Protein AF-A0A8T6VCF1-F1 (afdb_monomer_lite)

Sequence (156 aa):
ATGLSLVDAVALVEDLNEVRVANKIQREKFEKAQRKALLLPHCARSHMDKRCMADFKADIPAYQCRSCRESCLINRATALGKAKGYDVYVIPGGACAERILKDKKYDGVVGVACGMELKMGLGLLKKLDIPGQGIFLTKNGCSNTSLNLQNLARVL

Foldseek 3Di:
DPDQDPVNVVVLVVLVVVQVVLCVVLVVQQVPWDAEAEEAELQQFQDPDPLFPFDADVQLRFTDGPLSDPPRPLSLLVVLCVVVPHHYTHHHALVSVLSNCVVDPGQEYEYEAASVRSSVVSVSCVVSVHRYHYAYWPADDSHPTHGDVVVSNVSD

Radius of gyration: 15.33 Å; chains: 1; bounding box: 44×36×40 Å

Secondary structure (DSSP, 8-state):
--PPPHHHHHHHHHHHHHHHHHHHHHHHHHHH-SSEEEEEEGGGSS-SSTTS-PEEETTTTEEE-----TT-HHHHHHHHHHHTT-EEEEESSHHHHHHHHHHS--SEEEEEE-HHHHHHHHHHHHHHT--EEEEE-SB--SSS-B--HHHHHHH-

Structure (mmCIF, N/CA/C/O backbone):
data_AF-A0A8T6VCF1-F1
#
_entry.id   AF-A0A8T6VCF1-F1
#
loop_
_atom_site.group_PDB
_atom_site.id
_atom_site.type_symbol
_atom_site.label_atom_id
_atom_site.label_alt_id
_atom_site.label_comp_id
_atom_site.label_asym_id
_atom_site.label_entity_id
_atom_site.label_seq_id
_atom_site.pdbx_PDB_ins_code
_atom_site.Cartn_x
_atom_site.Cartn_y
_atom_site.Cartn_z
_atom_site.occupancy
_atom_site.B_iso_or_equiv
_atom_site.auth_seq_id
_atom_site.auth_comp_id
_atom_site.auth_asym_id
_atom_site.auth_atom_id
_atom_site.pdbx_PDB_model_num
ATOM 1 N N . ALA A 1 1 ? 27.016 22.381 2.048 1.00 53.22 1 ALA A N 1
ATOM 2 C CA . ALA A 1 1 ? 26.815 20.921 2.112 1.00 53.22 1 ALA A CA 1
ATOM 3 C C . ALA A 1 1 ? 25.339 20.636 1.870 1.00 53.22 1 ALA A C 1
ATOM 5 O O . ALA A 1 1 ? 24.517 21.144 2.615 1.00 53.22 1 ALA A O 1
ATOM 6 N N . THR A 1 2 ? 24.994 19.890 0.822 1.00 68.06 2 THR A N 1
ATOM 7 C CA . THR A 1 2 ? 23.615 19.477 0.482 1.00 68.06 2 THR A CA 1
ATOM 8 C C . THR A 1 2 ? 23.167 18.271 1.322 1.00 68.06 2 THR A C 1
ATOM 10 O O . THR A 1 2 ? 22.603 17.310 0.805 1.00 68.06 2 THR A O 1
ATOM 13 N N . GLY A 1 3 ? 23.516 18.275 2.611 1.00 76.81 3 GLY A N 1
ATOM 14 C CA . GLY A 1 3 ? 23.141 17.231 3.561 1.00 76.81 3 GLY A CA 1
ATOM 15 C C . GLY A 1 3 ? 21.776 17.515 4.181 1.00 76.81 3 GLY A C 1
ATOM 16 O O . GLY A 1 3 ? 21.338 18.662 4.223 1.00 76.81 3 GLY A O 1
ATOM 17 N N . LEU A 1 4 ? 21.120 16.465 4.670 1.00 84.44 4 LEU A N 1
ATOM 18 C CA . LEU A 1 4 ? 19.889 16.583 5.446 1.00 84.44 4 LEU A CA 1
ATOM 19 C C . LEU A 1 4 ? 20.182 17.338 6.752 1.00 84.44 4 LEU A C 1
ATOM 21 O O . LEU A 1 4 ? 21.127 16.979 7.461 1.00 84.44 4 LEU A O 1
ATOM 25 N N . SER A 1 5 ? 19.401 18.373 7.069 1.00 92.69 5 SER A N 1
ATOM 26 C CA . SER A 1 5 ? 19.566 19.085 8.339 1.00 92.69 5 SER A CA 1
ATOM 27 C C . SER A 1 5 ? 19.105 18.213 9.512 1.00 92.69 5 SER A C 1
ATOM 29 O O . SER A 1 5 ? 18.320 17.279 9.340 1.00 92.69 5 SER A O 1
ATOM 31 N N . LEU A 1 6 ? 19.571 18.518 10.728 1.00 92.69 6 LEU A N 1
ATOM 32 C CA . LEU A 1 6 ? 19.118 17.799 11.922 1.00 92.69 6 LEU A CA 1
ATOM 33 C C . LEU A 1 6 ? 17.606 17.959 12.135 1.00 92.69 6 LEU A C 1
ATOM 35 O O . LEU A 1 6 ? 16.944 17.001 12.516 1.00 92.69 6 LEU A O 1
ATOM 39 N N . VAL A 1 7 ? 17.065 19.146 11.850 1.00 92.50 7 VAL A N 1
ATOM 40 C CA . VAL A 1 7 ? 15.630 19.435 11.982 1.00 92.50 7 VAL A CA 1
ATOM 41 C C . VAL A 1 7 ? 14.821 18.558 11.027 1.00 92.50 7 VAL A C 1
ATOM 43 O O . VAL A 1 7 ? 13.871 17.906 11.452 1.00 92.50 7 VAL A O 1
ATOM 46 N N . ASP A 1 8 ? 15.252 18.455 9.768 1.00 91.00 8 ASP A N 1
ATOM 47 C CA . ASP A 1 8 ? 14.584 17.603 8.778 1.00 91.00 8 ASP A CA 1
ATOM 48 C C . ASP A 1 8 ? 14.704 16.115 9.140 1.00 91.00 8 ASP A C 1
ATOM 50 O O . ASP A 1 8 ? 13.761 15.343 8.968 1.00 91.00 8 ASP A O 1
ATOM 54 N N . ALA A 1 9 ? 15.856 15.695 9.673 1.00 91.88 9 ALA A N 1
ATOM 55 C CA . ALA A 1 9 ? 16.065 14.323 10.123 1.00 91.88 9 ALA A CA 1
ATOM 56 C C . ALA A 1 9 ? 15.146 13.955 11.297 1.00 91.88 9 ALA A C 1
ATOM 58 O O . ALA A 1 9 ? 14.568 12.867 11.298 1.00 91.88 9 ALA A O 1
ATOM 59 N N . VAL A 1 10 ? 14.988 14.857 12.271 1.00 93.44 10 VAL A N 1
ATOM 60 C CA . VAL A 1 10 ? 14.066 14.674 13.400 1.00 93.44 10 VAL A CA 1
ATOM 61 C C . VAL A 1 10 ? 12.629 14.564 12.898 1.00 93.44 10 VAL A C 1
ATOM 63 O O . VAL A 1 10 ? 11.965 13.586 13.233 1.00 93.44 10 VAL A O 1
ATOM 66 N N . ALA A 1 11 ? 12.190 15.473 12.023 1.00 89.19 11 ALA A N 1
ATOM 67 C CA . ALA A 1 11 ? 10.839 15.444 11.461 1.00 89.19 11 ALA A CA 1
ATOM 68 C C . ALA A 1 11 ? 10.532 14.116 10.742 1.00 89.19 11 ALA A C 1
ATOM 70 O O . ALA A 1 11 ? 9.471 13.523 10.935 1.00 89.19 11 ALA A O 1
ATOM 71 N N . LEU A 1 12 ? 11.485 13.581 9.970 1.00 89.06 12 LEU A N 1
ATOM 72 C CA . LEU A 1 12 ? 11.321 12.271 9.333 1.00 89.06 12 LEU A CA 1
ATOM 73 C C . LEU A 1 12 ? 11.171 11.142 10.359 1.00 89.06 12 LEU A C 1
ATOM 75 O O . LEU A 1 12 ? 10.354 10.246 10.166 1.00 89.06 12 LEU A O 1
ATOM 79 N N . VAL A 1 13 ? 11.945 11.156 11.446 1.00 92.88 13 VAL A N 1
ATOM 80 C CA . VAL A 1 13 ? 11.835 10.143 12.510 1.00 92.88 13 VAL A CA 1
ATOM 81 C C . VAL A 1 13 ? 10.497 10.248 13.244 1.00 92.88 13 VAL A C 1
ATOM 83 O O . VAL A 1 13 ? 9.902 9.219 13.575 1.00 92.88 13 VAL A O 1
ATOM 86 N N . GLU A 1 14 ? 9.997 11.459 13.464 1.00 90.94 14 GLU A N 1
ATOM 87 C CA . GLU A 1 14 ? 8.677 11.697 14.049 1.00 90.94 14 GLU A CA 1
ATOM 88 C C . GLU A 1 14 ? 7.563 11.140 13.154 1.00 90.94 14 GLU A C 1
ATOM 90 O O . GLU A 1 14 ? 6.753 10.341 13.628 1.00 90.94 14 GLU A O 1
ATOM 95 N N . ASP A 1 15 ? 7.597 11.425 11.848 1.00 88.50 15 ASP A N 1
ATOM 96 C CA . ASP A 1 15 ? 6.667 10.851 10.866 1.00 88.50 15 ASP A CA 1
ATOM 97 C C . ASP A 1 15 ? 6.695 9.311 10.882 1.00 88.50 15 ASP A C 1
ATOM 99 O O . ASP A 1 15 ? 5.651 8.648 10.838 1.00 88.50 15 ASP A O 1
ATOM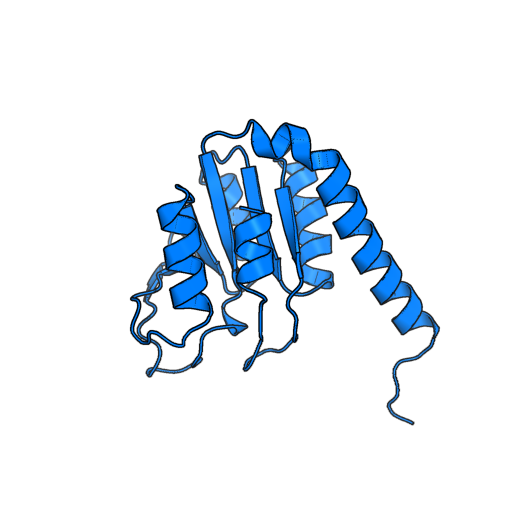 103 N N . LEU A 1 16 ? 7.890 8.710 10.976 1.00 93.19 16 LEU A N 1
ATOM 104 C CA . LEU A 1 16 ? 8.036 7.255 11.086 1.00 93.19 16 LEU A CA 1
ATOM 105 C C . LEU A 1 16 ? 7.366 6.708 12.355 1.00 93.19 16 LEU A C 1
ATOM 107 O O . LEU A 1 16 ? 6.712 5.657 12.318 1.00 93.19 16 LEU A O 1
ATOM 111 N N . ASN A 1 17 ? 7.551 7.397 13.481 1.00 95.81 17 ASN A N 1
ATOM 112 C CA . ASN A 1 17 ? 6.994 7.001 14.768 1.00 95.81 17 ASN A CA 1
ATOM 113 C C . ASN A 1 17 ? 5.469 7.115 14.784 1.00 95.81 17 ASN A C 1
ATOM 115 O O . ASN A 1 17 ? 4.814 6.177 15.239 1.00 95.81 17 ASN A O 1
ATOM 119 N N . GLU A 1 18 ? 4.899 8.189 14.234 1.00 95.94 18 GLU A N 1
ATOM 120 C CA . GLU A 1 18 ? 3.446 8.364 14.120 1.00 95.94 18 GLU A CA 1
ATOM 121 C C . GLU A 1 18 ? 2.786 7.168 13.417 1.00 95.94 18 GLU A C 1
ATOM 123 O O . GLU A 1 18 ? 1.840 6.574 13.940 1.00 95.94 18 GLU A O 1
ATOM 128 N N . VAL A 1 19 ? 3.332 6.742 12.273 1.00 97.12 19 VAL A N 1
ATOM 129 C CA . VAL A 1 19 ? 2.819 5.578 11.529 1.00 97.12 19 VAL A CA 1
ATOM 130 C C . VAL A 1 19 ? 2.964 4.283 12.316 1.00 97.12 19 VAL A C 1
ATOM 132 O O . VAL A 1 19 ? 2.037 3.474 12.343 1.00 97.12 19 VAL A O 1
ATOM 135 N N . ARG A 1 20 ? 4.092 4.065 12.999 1.00 96.88 20 ARG A N 1
ATOM 136 C CA . ARG A 1 20 ? 4.286 2.852 13.810 1.00 96.88 20 ARG A CA 1
ATOM 137 C C . ARG A 1 20 ? 3.321 2.779 14.988 1.00 96.88 20 ARG A C 1
ATOM 139 O O . ARG A 1 20 ? 2.779 1.707 15.264 1.00 96.88 20 ARG A O 1
ATOM 146 N N . VAL A 1 21 ? 3.098 3.901 15.665 1.00 97.94 21 VAL A N 1
ATOM 147 C CA . VAL A 1 21 ? 2.141 3.999 16.770 1.00 97.94 21 VAL A CA 1
ATOM 148 C C . VAL A 1 21 ? 0.724 3.756 16.256 1.00 97.94 21 VAL A C 1
ATOM 150 O O . VAL A 1 21 ? 0.011 2.928 16.823 1.00 97.94 21 VAL A O 1
ATOM 153 N N . ALA A 1 22 ? 0.338 4.386 15.143 1.00 97.69 22 ALA A N 1
ATOM 154 C CA . ALA A 1 22 ? -0.970 4.179 14.529 1.00 97.69 22 ALA A CA 1
ATOM 155 C C . ALA A 1 22 ? -1.197 2.714 14.130 1.00 97.69 22 ALA A C 1
ATOM 157 O O . ALA A 1 22 ? -2.242 2.154 14.459 1.00 97.69 22 ALA A O 1
ATOM 158 N N . ASN A 1 23 ? -0.203 2.062 13.516 1.00 98.06 23 ASN A N 1
ATOM 159 C CA . ASN A 1 23 ? -0.276 0.637 13.191 1.00 98.06 23 ASN A CA 1
ATOM 160 C C . ASN A 1 23 ? -0.574 -0.210 14.428 1.00 98.06 23 ASN A C 1
ATOM 162 O O . ASN A 1 23 ? -1.452 -1.068 14.378 1.00 98.06 23 ASN A O 1
ATOM 166 N N . LYS A 1 24 ? 0.136 0.044 15.538 1.00 98.19 24 LYS A N 1
ATOM 167 C CA . LYS A 1 24 ? -0.042 -0.692 16.795 1.00 98.19 24 LYS A CA 1
ATOM 168 C C . LYS A 1 24 ? -1.436 -0.479 17.385 1.00 98.19 24 LYS A C 1
ATOM 170 O O . LYS A 1 24 ? -2.082 -1.453 17.750 1.00 98.19 24 LYS A O 1
ATOM 175 N N . ILE A 1 25 ? -1.905 0.768 17.441 1.00 98.00 25 ILE A N 1
ATOM 176 C CA . ILE A 1 25 ? -3.229 1.115 17.982 1.00 98.00 25 ILE A CA 1
ATOM 177 C C . ILE A 1 25 ? -4.349 0.488 17.142 1.00 98.00 25 ILE A C 1
ATOM 179 O O . ILE A 1 25 ? -5.313 -0.038 17.688 1.00 98.00 25 ILE A O 1
ATOM 183 N N . GLN A 1 26 ? -4.229 0.525 15.813 1.00 97.75 26 GLN A N 1
ATOM 184 C CA . GLN A 1 26 ? -5.272 0.039 14.906 1.00 97.75 26 GLN A CA 1
ATOM 185 C C . GLN A 1 26 ? -5.212 -1.470 14.645 1.00 97.75 26 GLN A C 1
ATOM 187 O O . GLN A 1 26 ? -6.102 -1.994 13.976 1.00 97.75 26 GLN A O 1
ATOM 192 N N . ARG A 1 27 ? -4.195 -2.182 15.154 1.00 97.94 27 ARG A N 1
ATOM 193 C CA . ARG A 1 27 ? -3.931 -3.580 14.788 1.00 97.94 27 ARG A CA 1
ATOM 194 C C . ARG A 1 27 ? -5.110 -4.503 15.076 1.00 97.94 27 ARG A C 1
ATOM 196 O O . ARG A 1 27 ? -5.523 -5.237 14.188 1.00 97.94 27 ARG A O 1
ATOM 203 N N . GLU A 1 28 ? -5.670 -4.431 16.279 1.00 98.12 28 GLU A N 1
ATOM 204 C CA . GLU A 1 28 ? -6.771 -5.310 16.688 1.00 98.12 28 GLU A CA 1
ATOM 205 C C . GLU A 1 28 ? -8.033 -5.071 15.842 1.00 98.12 28 GLU A C 1
ATOM 207 O O . GLU A 1 28 ? -8.673 -6.015 15.378 1.00 98.12 28 GLU A O 1
ATOM 212 N N . LYS A 1 29 ? -8.377 -3.801 15.586 1.00 97.94 29 LYS A N 1
ATOM 213 C CA . LYS A 1 29 ? -9.509 -3.443 14.716 1.00 97.94 29 LYS A CA 1
ATOM 214 C C . LYS A 1 29 ? -9.274 -3.911 13.279 1.00 97.94 29 LYS A C 1
ATOM 216 O O . LYS A 1 29 ? -10.174 -4.470 12.662 1.00 97.94 29 LYS A O 1
ATOM 221 N N . PHE A 1 30 ? -8.058 -3.722 12.768 1.00 98.31 30 PHE A N 1
ATOM 222 C CA . PHE A 1 30 ? -7.665 -4.160 11.432 1.00 98.31 30 PHE A CA 1
ATOM 223 C C . PHE A 1 30 ? -7.736 -5.685 11.273 1.00 98.31 30 PHE A C 1
ATOM 225 O O . PHE A 1 30 ? -8.167 -6.172 10.232 1.00 98.31 30 PHE A O 1
ATOM 232 N N . GLU A 1 31 ? -7.342 -6.467 12.279 1.00 97.56 31 GLU A N 1
ATOM 233 C CA . GLU A 1 31 ? -7.412 -7.932 12.202 1.00 97.56 31 GLU A CA 1
ATOM 234 C C . GLU A 1 31 ? -8.852 -8.432 12.044 1.00 97.56 31 GLU A C 1
ATOM 236 O O . GLU A 1 31 ? -9.084 -9.332 11.235 1.00 97.56 31 GLU A O 1
ATOM 241 N N . LYS A 1 32 ? -9.813 -7.787 12.720 1.00 97.81 32 LYS A N 1
ATOM 242 C CA . LYS A 1 32 ? -11.250 -8.117 12.668 1.00 97.81 32 LYS A CA 1
ATOM 243 C C . LYS A 1 32 ? -11.933 -7.745 11.344 1.00 97.81 32 LYS A C 1
ATOM 245 O O . LYS A 1 32 ? -13.002 -8.283 11.051 1.00 97.81 32 LYS A O 1
ATOM 250 N N . ALA A 1 33 ? -11.330 -6.858 10.553 1.00 97.31 33 ALA A N 1
ATOM 251 C CA . ALA A 1 33 ? -11.854 -6.440 9.256 1.00 97.31 33 ALA A CA 1
ATOM 252 C C . ALA A 1 33 ? -11.969 -7.627 8.281 1.00 97.31 33 ALA A C 1
ATOM 254 O O . ALA A 1 33 ? -11.087 -8.492 8.230 1.00 97.31 33 ALA A O 1
ATOM 255 N N . GLN A 1 34 ? -13.048 -7.669 7.504 1.00 95.62 34 GLN A N 1
ATOM 256 C CA . GLN A 1 34 ? -13.357 -8.773 6.593 1.00 95.62 34 GLN A CA 1
ATOM 257 C C . GLN A 1 34 ? -12.982 -8.445 5.151 1.00 95.62 34 GLN A C 1
ATOM 259 O O . GLN A 1 34 ? -12.406 -9.271 4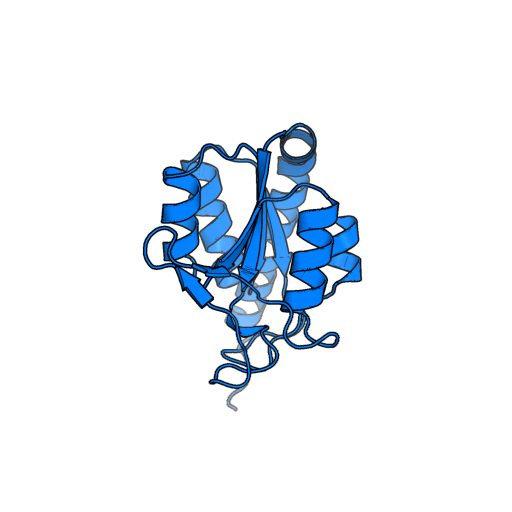.443 1.00 95.62 34 GLN A O 1
ATOM 264 N N . ARG A 1 35 ? -13.279 -7.225 4.706 1.00 97.00 35 ARG A N 1
ATOM 265 C CA . ARG A 1 35 ? -13.033 -6.768 3.345 1.00 97.00 35 ARG A CA 1
ATOM 266 C C . ARG A 1 35 ? -11.881 -5.776 3.335 1.00 97.00 35 ARG A C 1
ATOM 268 O O . ARG A 1 35 ? -12.052 -4.576 3.561 1.00 97.00 35 ARG A O 1
ATOM 275 N N . LYS A 1 36 ? -10.701 -6.287 2.991 1.00 98.12 36 LYS A N 1
ATOM 276 C CA . LYS A 1 36 ? -9.457 -5.525 3.050 1.00 98.12 36 LYS A CA 1
ATOM 277 C C . LYS A 1 36 ? -8.941 -5.119 1.674 1.00 98.12 36 LYS A C 1
ATOM 279 O O . LYS A 1 36 ? -8.973 -5.907 0.728 1.00 98.12 36 LYS A O 1
ATOM 284 N N . ALA A 1 37 ? -8.402 -3.906 1.587 1.00 98.25 37 ALA A N 1
ATOM 285 C CA . ALA A 1 37 ? -7.671 -3.431 0.416 1.00 98.25 37 ALA A CA 1
ATOM 286 C C . ALA A 1 37 ? -6.162 -3.380 0.684 1.00 98.25 37 ALA A C 1
ATOM 288 O O . ALA A 1 37 ? -5.723 -3.001 1.770 1.00 98.25 37 ALA A O 1
ATOM 289 N N . LEU A 1 38 ? -5.362 -3.720 -0.325 1.00 98.62 38 LEU A N 1
ATOM 290 C CA . LEU A 1 38 ? -3.916 -3.518 -0.335 1.00 98.62 38 LEU A CA 1
ATOM 291 C C . LEU A 1 38 ? -3.560 -2.482 -1.402 1.00 98.62 38 LEU A C 1
ATOM 293 O O . LEU A 1 38 ? -3.726 -2.719 -2.599 1.00 98.62 38 LEU A O 1
ATOM 297 N N . LEU A 1 39 ? -3.034 -1.346 -0.959 1.00 98.44 39 LEU A N 1
ATOM 298 C CA . LEU A 1 39 ? -2.598 -0.245 -1.805 1.00 98.44 39 LEU A CA 1
ATOM 299 C C . LEU A 1 39 ? -1.077 -0.305 -1.968 1.00 98.44 39 LEU A C 1
ATOM 301 O O . LEU A 1 39 ? -0.317 -0.088 -1.022 1.00 98.44 39 LEU A O 1
ATOM 305 N N . LEU A 1 40 ? -0.639 -0.619 -3.182 1.00 98.50 40 LEU A N 1
ATOM 306 C CA . LEU A 1 40 ? 0.762 -0.721 -3.569 1.00 98.50 40 LEU A CA 1
ATOM 307 C C . LEU A 1 40 ? 1.210 0.523 -4.353 1.00 98.50 40 LEU A C 1
ATOM 309 O O . LEU A 1 40 ? 0.424 1.084 -5.119 1.00 98.50 40 LEU A O 1
ATOM 313 N N . PRO A 1 41 ? 2.484 0.931 -4.247 1.00 97.19 41 PRO A N 1
ATOM 314 C CA . PRO A 1 41 ? 2.970 2.144 -4.885 1.00 97.19 41 PRO A CA 1
ATOM 315 C C . PRO A 1 41 ? 3.366 1.870 -6.335 1.00 97.19 41 PRO A C 1
ATOM 317 O O . PRO A 1 41 ? 4.161 0.969 -6.616 1.00 97.19 41 PRO A O 1
ATOM 320 N N . HIS A 1 42 ? 2.873 2.681 -7.275 1.00 95.19 42 HIS A N 1
ATOM 321 C CA . HIS A 1 42 ? 3.213 2.511 -8.692 1.00 95.19 42 HIS A CA 1
ATOM 322 C C . HIS A 1 42 ? 4.727 2.571 -8.959 1.00 95.19 42 HIS A C 1
ATOM 324 O O . HIS A 1 42 ? 5.218 1.835 -9.813 1.00 95.19 42 HIS A O 1
ATOM 330 N N . CYS A 1 43 ? 5.476 3.380 -8.202 1.00 94.88 43 CYS A N 1
ATOM 331 C CA . CYS A 1 43 ? 6.911 3.596 -8.393 1.00 94.88 43 CYS A CA 1
ATOM 332 C C . CYS A 1 43 ? 7.785 2.367 -8.070 1.00 94.88 43 CYS A C 1
ATOM 334 O O . CYS A 1 43 ? 8.955 2.338 -8.455 1.00 94.88 43 CYS A O 1
ATOM 336 N N . ALA A 1 44 ? 7.229 1.328 -7.431 1.00 96.69 44 ALA A N 1
ATOM 337 C CA . ALA A 1 44 ? 7.922 0.060 -7.172 1.00 96.69 44 ALA A CA 1
ATOM 338 C C . ALA A 1 44 ? 7.726 -0.996 -8.281 1.00 96.69 44 ALA A C 1
ATOM 340 O O . ALA A 1 44 ? 8.202 -2.131 -8.158 1.00 96.69 44 ALA A O 1
ATOM 341 N N . ARG A 1 45 ? 7.029 -0.665 -9.382 1.00 96.25 45 ARG A N 1
ATOM 342 C CA . ARG A 1 45 ? 7.043 -1.512 -10.589 1.00 96.25 45 ARG A CA 1
ATOM 343 C C . ARG A 1 45 ? 8.483 -1.632 -11.099 1.00 96.25 45 ARG A C 1
ATOM 345 O O . ARG A 1 45 ? 9.247 -0.674 -11.052 1.00 96.25 45 ARG A O 1
ATOM 352 N N . SER A 1 46 ? 8.839 -2.785 -11.668 1.00 94.62 46 SER A N 1
ATOM 353 C CA . SER A 1 46 ? 10.175 -2.969 -12.259 1.00 94.62 46 SER A CA 1
ATOM 354 C C . SER A 1 46 ? 10.483 -1.983 -13.382 1.00 94.62 46 SER A C 1
ATOM 356 O O . SER A 1 46 ? 11.638 -1.614 -13.546 1.00 94.62 46 SER A O 1
ATOM 358 N N . HIS A 1 47 ? 9.464 -1.576 -14.145 1.00 93.38 47 HIS A N 1
ATOM 359 C CA . HIS A 1 47 ? 9.585 -0.623 -15.247 1.00 93.38 47 HIS A CA 1
ATOM 360 C C . HIS A 1 47 ? 8.406 0.358 -15.232 1.00 93.38 47 HIS A C 1
ATOM 362 O O . HIS A 1 47 ? 7.260 -0.039 -14.982 1.00 93.38 47 HIS A O 1
ATOM 368 N N . MET A 1 48 ? 8.677 1.637 -15.510 1.00 91.19 48 MET A N 1
ATOM 369 C CA . MET A 1 48 ? 7.646 2.686 -15.616 1.00 91.19 48 MET A CA 1
ATOM 370 C C . MET A 1 48 ? 7.111 2.882 -17.040 1.00 91.19 48 MET A C 1
ATOM 372 O O . MET A 1 48 ? 6.121 3.576 -17.235 1.00 91.19 48 MET A O 1
ATOM 376 N N . ASP A 1 49 ? 7.715 2.217 -18.019 1.00 92.44 49 ASP A N 1
ATOM 377 C CA . ASP A 1 49 ? 7.365 2.301 -19.435 1.00 92.44 49 ASP A CA 1
ATOM 378 C C . ASP A 1 49 ? 6.582 1.066 -19.924 1.00 92.44 49 ASP A C 1
ATOM 380 O O . ASP A 1 49 ? 6.110 0.245 -19.131 1.00 92.44 49 ASP A O 1
ATOM 384 N N . LYS A 1 50 ? 6.486 0.927 -21.255 1.00 91.69 50 LYS A N 1
ATOM 385 C CA . LYS A 1 50 ? 5.761 -0.135 -21.970 1.00 91.69 50 LYS A CA 1
ATOM 386 C C . LYS A 1 50 ? 6.235 -1.559 -21.648 1.00 91.69 50 LYS A C 1
ATOM 388 O O . LYS A 1 50 ? 5.527 -2.508 -21.966 1.00 91.69 50 LYS A O 1
ATOM 393 N N . ARG A 1 51 ? 7.398 -1.740 -21.005 1.00 95.38 51 ARG A N 1
ATOM 394 C CA . ARG A 1 51 ? 7.859 -3.062 -20.537 1.00 95.38 51 ARG A CA 1
ATOM 395 C C . ARG A 1 51 ? 7.018 -3.586 -19.375 1.00 95.38 51 ARG A C 1
ATOM 397 O O . ARG A 1 51 ? 6.987 -4.790 -19.129 1.00 95.38 51 ARG A O 1
ATOM 404 N N . CYS A 1 52 ? 6.359 -2.702 -18.626 1.00 96.62 52 CYS A N 1
ATOM 405 C CA . CYS A 1 52 ? 5.363 -3.105 -17.648 1.00 96.62 52 CYS A CA 1
ATOM 406 C C . CYS A 1 52 ? 3.995 -3.181 -18.324 1.00 96.62 52 CYS A C 1
ATOM 408 O O . CYS A 1 52 ? 3.464 -2.169 -18.763 1.00 96.62 52 CYS A O 1
ATOM 410 N N . MET A 1 53 ? 3.397 -4.370 -18.341 1.00 96.62 53 MET A N 1
ATOM 411 C CA . MET A 1 53 ? 2.069 -4.582 -18.929 1.00 96.62 53 MET A CA 1
ATOM 412 C C . MET A 1 53 ? 0.926 -4.257 -17.955 1.00 96.62 53 MET A C 1
ATOM 414 O O . MET A 1 53 ? -0.173 -4.772 -18.118 1.00 96.62 53 MET A O 1
ATOM 418 N N . ALA A 1 54 ? 1.174 -3.497 -16.884 1.00 96.12 54 ALA A N 1
ATOM 419 C CA . ALA A 1 54 ? 0.110 -3.120 -15.960 1.00 96.12 54 ALA A CA 1
ATOM 420 C C . ALA A 1 54 ? -0.875 -2.172 -16.660 1.00 96.12 54 ALA A C 1
ATOM 422 O O . ALA A 1 54 ? -0.454 -1.198 -17.278 1.00 96.12 54 ALA A O 1
ATOM 423 N N . ASP A 1 55 ? -2.169 -2.455 -16.540 1.00 94.62 55 ASP A N 1
ATOM 424 C CA . ASP A 1 55 ? -3.222 -1.718 -17.242 1.00 94.62 55 ASP A CA 1
ATOM 425 C C . ASP A 1 55 ? -3.860 -0.679 -16.317 1.00 94.62 55 ASP A C 1
ATOM 427 O O . ASP A 1 55 ? -4.238 -1.015 -15.193 1.00 94.62 55 ASP A O 1
ATOM 431 N N . PHE A 1 56 ? -3.960 0.575 -16.757 1.00 94.75 56 PHE A N 1
ATOM 432 C CA . PHE A 1 56 ? -4.530 1.646 -15.942 1.00 94.75 56 PHE A CA 1
ATOM 433 C C . PHE A 1 56 ? -6.046 1.715 -16.117 1.00 94.75 56 PHE A C 1
ATOM 435 O O . PHE A 1 56 ? -6.555 1.883 -17.222 1.00 94.75 56 PHE A O 1
ATOM 442 N N . LYS A 1 57 ? -6.771 1.630 -15.003 1.00 93.94 57 LYS A N 1
ATOM 443 C CA . LYS A 1 57 ? -8.228 1.729 -14.948 1.00 93.94 57 LYS A CA 1
ATOM 444 C C . LYS A 1 57 ? -8.627 3.092 -14.395 1.00 93.94 57 LYS A C 1
ATOM 446 O O . LYS A 1 57 ? -8.460 3.349 -13.204 1.00 93.94 57 LYS A O 1
ATOM 451 N N . ALA A 1 58 ? -9.107 3.976 -15.270 1.00 89.25 58 ALA A N 1
ATOM 452 C CA . ALA A 1 58 ? -9.433 5.366 -14.930 1.00 89.25 58 ALA A CA 1
ATOM 453 C C . ALA A 1 58 ? -10.675 5.512 -14.026 1.00 89.25 58 ALA A C 1
ATOM 455 O O . ALA A 1 58 ? -10.828 6.517 -13.330 1.00 89.25 58 ALA A O 1
ATOM 456 N N . ASP A 1 59 ? -11.555 4.513 -14.018 1.00 89.44 59 ASP A N 1
ATOM 457 C CA . ASP A 1 59 ? -12.734 4.418 -13.158 1.00 89.44 59 ASP A CA 1
ATOM 458 C C . ASP A 1 59 ? -12.370 4.169 -11.682 1.00 89.44 59 ASP A C 1
ATOM 460 O O . ASP A 1 59 ? -12.984 4.773 -10.803 1.00 89.44 59 ASP A O 1
ATOM 464 N N . ILE A 1 60 ? -11.337 3.360 -11.413 1.00 86.75 60 ILE A N 1
ATOM 465 C CA . ILE A 1 60 ? -10.833 3.014 -10.067 1.00 86.75 60 ILE A CA 1
ATOM 466 C C . ILE A 1 60 ? -9.375 3.499 -9.922 1.00 86.75 60 ILE A C 1
ATOM 468 O O . ILE A 1 60 ? -8.523 2.717 -9.523 1.00 86.75 60 ILE A O 1
ATOM 472 N N . PRO A 1 61 ? -9.072 4.761 -10.278 1.00 92.00 61 PRO A N 1
ATOM 473 C CA . PRO A 1 61 ? -7.776 5.296 -10.753 1.00 92.00 61 PRO A CA 1
ATOM 474 C C . PRO A 1 61 ? -6.518 4.554 -10.260 1.00 92.00 61 PRO A C 1
ATOM 476 O O . PRO A 1 61 ? -5.774 5.016 -9.393 1.00 92.00 61 PRO A O 1
ATOM 479 N N . ALA A 1 62 ? -6.265 3.381 -10.833 1.00 96.56 62 ALA A N 1
ATOM 480 C CA . ALA A 1 62 ? -5.235 2.458 -10.379 1.00 96.56 62 ALA A CA 1
ATOM 481 C C . ALA A 1 62 ? -4.801 1.544 -11.516 1.00 96.56 62 ALA A C 1
ATOM 483 O O . ALA A 1 62 ? -5.547 1.246 -12.448 1.00 96.56 62 ALA A O 1
ATOM 484 N N . TYR A 1 63 ? -3.577 1.052 -11.401 1.00 96.69 63 TYR A N 1
ATOM 485 C CA . TYR A 1 63 ? -3.047 0.024 -12.271 1.00 96.69 63 TYR A CA 1
ATOM 486 C C . TYR A 1 63 ? -3.449 -1.366 -11.773 1.00 96.69 63 TYR A C 1
ATOM 488 O O . TYR A 1 63 ? -3.305 -1.700 -10.594 1.00 96.69 63 TYR A O 1
ATOM 496 N N . GLN A 1 64 ? -3.868 -2.215 -12.705 1.00 95.81 64 GLN A N 1
ATOM 497 C CA . GLN A 1 64 ? -4.011 -3.648 -12.505 1.00 95.81 64 GLN A CA 1
ATOM 498 C C . GLN A 1 64 ? -2.735 -4.348 -12.971 1.00 95.81 64 GLN A C 1
ATOM 500 O O . GLN A 1 64 ? -2.384 -4.330 -14.153 1.00 95.81 64 GLN A O 1
ATOM 505 N N . CYS A 1 65 ? -2.019 -4.978 -12.038 1.00 97.44 65 CYS A N 1
ATOM 506 C CA . CYS A 1 65 ? -0.828 -5.749 -12.379 1.00 97.44 65 CYS A CA 1
ATOM 507 C C . CYS A 1 65 ? -1.204 -6.970 -13.236 1.00 97.44 65 CYS A C 1
ATOM 509 O O . CYS A 1 65 ? -2.057 -7.767 -12.845 1.00 97.44 65 CYS A O 1
ATOM 511 N N . ARG A 1 66 ? -0.533 -7.133 -14.384 1.00 96.75 66 ARG A N 1
ATOM 512 C CA . ARG A 1 66 ? -0.695 -8.272 -15.310 1.00 96.75 66 ARG A CA 1
ATOM 513 C C . ARG A 1 66 ? 0.407 -9.329 -15.177 1.00 96.75 66 ARG A C 1
ATOM 515 O O . ARG A 1 66 ? 0.587 -10.137 -16.076 1.00 96.75 66 ARG A O 1
ATOM 522 N N . SER A 1 67 ? 1.176 -9.290 -14.088 1.00 96.69 67 SER A N 1
ATOM 523 C CA . SER A 1 67 ? 2.201 -10.294 -13.764 1.00 96.69 67 SER A CA 1
ATOM 524 C C . SER A 1 67 ? 3.254 -10.542 -14.855 1.00 96.69 67 SER A C 1
ATOM 526 O O . SER A 1 67 ? 3.806 -11.629 -14.953 1.00 96.69 67 SER A O 1
ATOM 528 N N . CYS A 1 68 ? 3.605 -9.514 -15.634 1.00 95.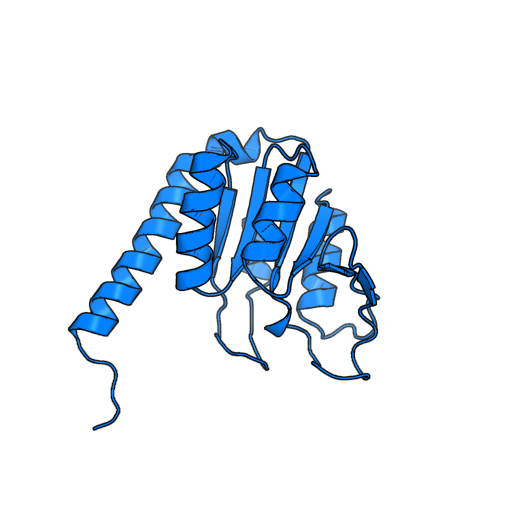88 68 CYS A N 1
ATOM 529 C CA . CYS A 1 68 ? 4.505 -9.630 -16.790 1.00 95.88 68 CYS A CA 1
ATOM 530 C C . CYS A 1 68 ? 5.960 -10.022 -16.465 1.00 95.88 68 CYS A C 1
ATOM 532 O O . CYS A 1 68 ? 6.728 -10.314 -17.375 1.00 95.88 68 CYS A O 1
ATOM 534 N N . ARG A 1 69 ? 6.375 -9.978 -15.189 1.00 96.12 69 ARG A N 1
ATOM 535 C CA . ARG A 1 69 ? 7.726 -10.363 -14.750 1.00 96.12 69 ARG A CA 1
ATOM 536 C C . ARG A 1 69 ? 7.707 -10.928 -13.334 1.00 96.12 69 ARG A C 1
ATOM 538 O O . ARG A 1 69 ? 7.230 -10.263 -12.414 1.00 96.12 69 ARG A O 1
ATOM 545 N N . GLU A 1 70 ? 8.288 -12.105 -13.135 1.00 95.50 70 GLU A N 1
ATOM 546 C CA . GLU A 1 70 ? 8.311 -12.804 -11.838 1.00 95.50 70 GLU A CA 1
ATOM 547 C C . GLU A 1 70 ? 9.132 -12.071 -10.772 1.00 95.50 70 GLU A C 1
ATOM 549 O O . GLU A 1 70 ? 8.715 -11.947 -9.623 1.00 95.50 70 GLU A O 1
ATOM 554 N N . SER A 1 71 ? 10.271 -11.491 -11.161 1.00 95.50 71 SER A N 1
ATOM 555 C CA . SER A 1 71 ? 11.146 -10.758 -10.238 1.00 95.50 71 SER A CA 1
ATOM 556 C C . SER A 1 71 ? 10.607 -9.376 -9.832 1.00 95.50 71 SER A C 1
ATOM 558 O O . SER A 1 71 ? 11.251 -8.673 -9.056 1.00 95.50 71 SER A O 1
ATOM 560 N N . CYS A 1 72 ? 9.456 -8.944 -10.361 1.00 97.25 72 CYS A N 1
ATOM 561 C CA . CYS A 1 72 ? 8.864 -7.646 -10.047 1.00 97.25 72 CYS A CA 1
ATOM 562 C C . CYS A 1 72 ? 8.255 -7.642 -8.642 1.00 97.25 72 CYS A C 1
ATOM 564 O O . CYS A 1 72 ? 7.382 -8.455 -8.334 1.00 97.25 72 CYS A O 1
ATOM 566 N N . LEU A 1 73 ? 8.661 -6.682 -7.804 1.00 97.75 73 LEU A N 1
ATOM 567 C CA . LEU A 1 73 ? 8.145 -6.549 -6.439 1.00 97.75 73 LEU A CA 1
ATOM 568 C C . LEU A 1 73 ? 6.628 -6.348 -6.416 1.00 97.75 73 LEU A C 1
ATOM 570 O O . LEU A 1 73 ? 5.954 -6.974 -5.606 1.00 97.75 73 LEU A O 1
ATOM 574 N N . ILE A 1 74 ? 6.081 -5.553 -7.340 1.00 98.19 74 ILE A N 1
ATOM 575 C CA . ILE A 1 74 ? 4.631 -5.348 -7.455 1.00 98.19 74 ILE A CA 1
ATOM 576 C C . ILE A 1 74 ? 3.902 -6.626 -7.858 1.00 98.19 74 ILE A C 1
ATOM 578 O O . ILE A 1 74 ? 2.841 -6.896 -7.304 1.00 98.19 74 ILE A O 1
ATOM 582 N N . ASN A 1 75 ? 4.460 -7.438 -8.761 1.00 98.44 75 ASN A N 1
ATOM 583 C CA . ASN A 1 75 ? 3.857 -8.726 -9.114 1.00 98.44 75 ASN A CA 1
ATOM 584 C C . ASN A 1 75 ? 3.787 -9.641 -7.883 1.00 98.44 75 ASN A C 1
ATOM 586 O O . ASN A 1 75 ? 2.713 -10.102 -7.507 1.00 98.44 75 ASN A O 1
ATOM 590 N N . ARG A 1 76 ? 4.918 -9.814 -7.191 1.00 98.56 76 ARG A N 1
ATOM 591 C CA . ARG A 1 76 ? 5.017 -10.660 -5.993 1.00 98.56 76 ARG A CA 1
ATOM 592 C C . ARG A 1 76 ? 4.121 -10.166 -4.854 1.00 98.56 76 ARG A C 1
ATOM 594 O O . ARG A 1 76 ? 3.432 -10.968 -4.235 1.00 98.56 76 ARG A O 1
ATOM 601 N N . ALA A 1 77 ? 4.090 -8.857 -4.609 1.00 98.62 77 ALA A N 1
ATOM 602 C CA . ALA A 1 77 ? 3.213 -8.242 -3.615 1.00 98.62 77 ALA A CA 1
ATOM 603 C C . ALA A 1 77 ? 1.729 -8.394 -3.983 1.00 98.62 77 ALA A C 1
ATOM 605 O O . ALA A 1 77 ? 0.910 -8.673 -3.112 1.0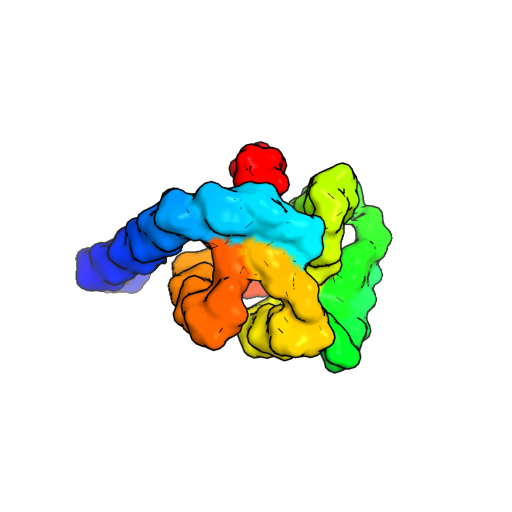0 98.62 77 ALA A O 1
ATOM 606 N N . THR A 1 78 ? 1.388 -8.269 -5.270 1.00 98.69 78 THR A N 1
ATOM 607 C CA . THR A 1 78 ? 0.017 -8.471 -5.757 1.00 98.69 78 THR A CA 1
ATOM 608 C C . THR A 1 78 ? -0.427 -9.915 -5.576 1.00 98.69 78 THR A C 1
ATOM 610 O O . THR A 1 78 ? -1.519 -10.150 -5.067 1.00 98.69 78 THR A O 1
ATOM 613 N N . ALA A 1 79 ? 0.413 -10.881 -5.955 1.00 98.56 79 ALA A N 1
ATOM 614 C CA . ALA A 1 79 ? 0.128 -12.299 -5.767 1.00 98.56 79 ALA A CA 1
ATOM 615 C C . ALA A 1 79 ? -0.074 -12.635 -4.281 1.00 98.56 79 ALA A C 1
ATOM 617 O O . ALA A 1 79 ? -1.056 -13.280 -3.927 1.00 98.56 79 ALA A O 1
ATOM 618 N N . LEU A 1 80 ? 0.803 -12.125 -3.410 1.00 98.62 80 LEU A N 1
ATOM 619 C CA . LEU A 1 80 ? 0.706 -12.305 -1.962 1.00 98.62 80 LEU A CA 1
ATOM 620 C C . LEU A 1 80 ? -0.584 -11.709 -1.377 1.00 98.62 80 LEU A C 1
ATOM 622 O O . LEU A 1 80 ? -1.264 -12.377 -0.604 1.00 98.62 80 LEU A O 1
ATOM 626 N N . GLY A 1 81 ? -0.934 -10.474 -1.753 1.00 98.50 81 GLY A N 1
ATOM 627 C CA . GLY A 1 81 ? -2.164 -9.822 -1.298 1.00 98.50 81 GLY A CA 1
ATOM 628 C C . GLY A 1 81 ? -3.415 -10.586 -1.729 1.00 98.50 81 GLY A C 1
ATOM 629 O O . GLY A 1 81 ? -4.261 -10.900 -0.895 1.00 98.50 81 GLY A O 1
ATOM 630 N N . LYS A 1 82 ? -3.492 -10.971 -3.009 1.00 98.38 82 LYS A N 1
ATOM 631 C CA . LYS A 1 82 ? -4.614 -11.759 -3.542 1.00 98.38 82 LYS A CA 1
ATOM 632 C C . LYS A 1 82 ? -4.745 -13.119 -2.858 1.00 98.38 82 LYS A C 1
ATOM 634 O O . LYS A 1 82 ? -5.851 -13.508 -2.507 1.00 98.38 82 LYS A O 1
ATOM 639 N N . ALA A 1 83 ? -3.631 -13.817 -2.622 1.00 98.31 83 ALA A N 1
ATOM 640 C CA . ALA A 1 83 ? -3.629 -15.106 -1.926 1.00 98.31 83 ALA A CA 1
ATOM 641 C C . ALA A 1 83 ? -4.156 -15.010 -0.483 1.00 98.31 83 ALA A C 1
ATOM 643 O O . ALA A 1 83 ? -4.683 -15.985 0.041 1.00 98.31 83 ALA A O 1
ATOM 644 N N . LYS A 1 84 ? -4.046 -13.833 0.146 1.00 97.50 84 LYS A N 1
ATOM 645 C CA . LYS A 1 84 ? -4.600 -13.541 1.476 1.00 97.50 84 LYS A CA 1
ATOM 646 C C . LYS A 1 84 ? -5.994 -12.891 1.441 1.00 97.50 84 LYS A C 1
ATOM 648 O O . LYS A 1 84 ? -6.471 -12.444 2.477 1.00 97.50 84 LYS A O 1
ATOM 653 N N . GLY A 1 85 ? -6.641 -12.820 0.275 1.00 97.69 85 GLY A N 1
ATOM 654 C CA . GLY A 1 85 ? -8.007 -12.303 0.131 1.00 97.69 85 GLY A CA 1
ATOM 655 C C . GLY A 1 85 ? -8.134 -10.778 0.052 1.00 97.69 85 GLY A C 1
ATOM 656 O O . GLY A 1 85 ? -9.231 -10.258 0.226 1.00 97.69 85 GLY A O 1
ATOM 657 N N . TYR A 1 86 ? -7.044 -10.049 -0.208 1.00 98.31 86 TYR A N 1
ATOM 658 C CA . TYR A 1 86 ? -7.089 -8.592 -0.368 1.00 98.31 86 TYR A CA 1
ATOM 659 C C . TYR A 1 86 ? -7.474 -8.196 -1.797 1.00 98.31 86 TYR A C 1
ATOM 661 O O . TYR A 1 86 ? -6.940 -8.740 -2.770 1.00 98.31 86 TYR A O 1
ATOM 669 N N . ASP A 1 87 ? -8.289 -7.148 -1.923 1.00 97.50 87 ASP A N 1
ATOM 670 C CA . ASP A 1 87 ? -8.413 -6.404 -3.176 1.00 97.50 87 ASP A CA 1
ATOM 671 C C . ASP A 1 87 ? -7.149 -5.549 -3.362 1.00 97.50 87 ASP A C 1
ATOM 673 O O . ASP A 1 87 ? -6.853 -4.664 -2.556 1.00 97.50 87 ASP A O 1
ATOM 677 N N . VAL A 1 88 ? -6.363 -5.828 -4.404 1.00 98.06 88 VAL A N 1
ATOM 678 C CA . VAL A 1 88 ? -5.055 -5.184 -4.603 1.00 98.06 88 VAL A CA 1
ATOM 679 C C . VAL A 1 88 ? -5.115 -4.102 -5.675 1.00 98.06 88 VAL A C 1
ATOM 681 O O . VAL A 1 88 ? -5.484 -4.371 -6.819 1.00 98.06 88 VAL A O 1
ATOM 684 N N . TYR A 1 89 ? -4.631 -2.910 -5.329 1.00 97.81 89 TYR A N 1
ATOM 685 C CA . TYR A 1 89 ? -4.542 -1.753 -6.214 1.00 97.81 89 TYR A CA 1
ATOM 686 C C . TYR A 1 89 ? -3.113 -1.231 -6.281 1.00 97.81 89 TYR A C 1
ATOM 688 O O . TYR A 1 89 ? -2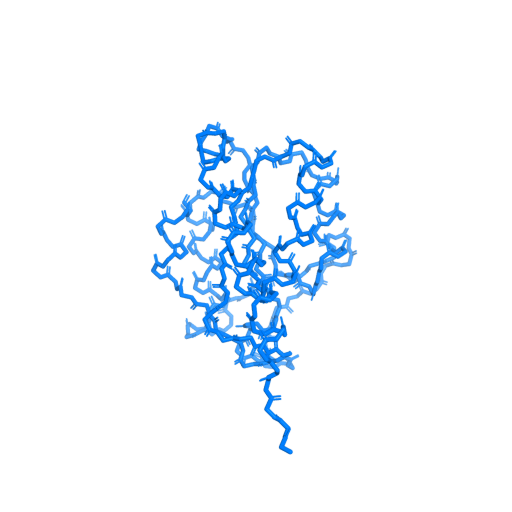.467 -1.044 -5.254 1.00 97.81 89 TYR A O 1
ATOM 696 N N . VAL A 1 90 ? -2.616 -0.949 -7.486 1.00 98.12 90 VAL A N 1
ATOM 697 C CA . VAL A 1 90 ? -1.324 -0.277 -7.671 1.00 98.12 90 VAL A CA 1
ATOM 698 C C . VAL A 1 90 ? -1.598 1.180 -8.024 1.00 98.12 90 VAL A C 1
ATOM 700 O O . VAL A 1 90 ? -2.046 1.471 -9.130 1.00 98.12 90 VAL A O 1
ATOM 703 N N . ILE A 1 91 ? -1.359 2.104 -7.098 1.00 96.88 91 ILE A N 1
ATOM 704 C CA . ILE A 1 91 ? -1.841 3.486 -7.217 1.00 96.88 91 ILE A CA 1
ATOM 705 C C . ILE A 1 91 ? -0.720 4.490 -7.540 1.00 96.88 91 ILE A C 1
ATOM 707 O O . ILE A 1 91 ? 0.395 4.363 -7.018 1.00 96.88 91 ILE A O 1
ATOM 711 N N . PRO A 1 92 ? -0.998 5.508 -8.383 1.00 93.50 92 PRO A N 1
ATOM 712 C CA . PRO A 1 92 ? -0.076 6.613 -8.639 1.00 93.50 92 PRO A CA 1
ATOM 713 C C . PRO A 1 92 ? 0.280 7.424 -7.385 1.00 93.50 92 PRO A C 1
ATOM 715 O O . PRO A 1 92 ? 1.436 7.792 -7.207 1.00 93.50 92 PRO A O 1
ATOM 718 N N . GLY A 1 93 ? -0.696 7.671 -6.506 1.00 91.00 93 GLY A N 1
ATOM 719 C CA . GLY A 1 93 ? -0.520 8.486 -5.304 1.00 91.00 93 GLY A CA 1
ATOM 720 C C . GLY A 1 93 ? -1.774 8.547 -4.427 1.00 91.00 93 GLY A C 1
ATOM 721 O O . GLY A 1 93 ? -2.789 7.917 -4.731 1.00 91.00 93 GLY A O 1
ATOM 722 N N . GLY A 1 94 ? -1.704 9.322 -3.340 1.00 89.25 94 GLY A N 1
ATOM 723 C CA . GLY A 1 94 ? -2.710 9.336 -2.267 1.00 89.25 94 GLY A CA 1
ATOM 724 C C . GLY A 1 94 ? -4.129 9.737 -2.691 1.00 89.25 94 GLY A C 1
ATOM 725 O O . GLY A 1 94 ? -5.090 9.148 -2.207 1.00 89.25 94 GLY A O 1
ATOM 726 N N . ALA A 1 95 ? -4.288 10.649 -3.656 1.00 91.31 95 ALA A N 1
ATOM 727 C CA . ALA A 1 95 ? -5.614 11.041 -4.157 1.00 91.31 95 ALA A CA 1
ATOM 728 C C . ALA A 1 95 ? -6.402 9.854 -4.750 1.00 91.31 95 ALA A C 1
ATOM 730 O O . ALA A 1 95 ? -7.626 9.783 -4.647 1.00 91.31 95 ALA A O 1
ATOM 731 N N . CYS A 1 96 ? -5.698 8.879 -5.334 1.00 94.50 96 CYS A N 1
ATOM 732 C CA . CYS A 1 96 ? -6.318 7.658 -5.845 1.00 94.50 96 CYS A CA 1
ATOM 733 C C . CYS A 1 96 ? -6.797 6.752 -4.701 1.00 94.50 96 CYS A C 1
ATOM 735 O O . CYS A 1 96 ? -7.852 6.136 -4.821 1.00 94.50 96 CYS A O 1
ATOM 737 N N . ALA A 1 97 ? -6.061 6.706 -3.582 1.00 94.88 97 ALA A N 1
ATOM 738 C CA . ALA A 1 97 ? -6.474 5.963 -2.392 1.00 94.88 97 ALA A CA 1
ATOM 739 C C . ALA A 1 97 ? -7.803 6.494 -1.843 1.00 94.88 97 ALA A C 1
ATOM 741 O O . ALA A 1 97 ? -8.712 5.710 -1.600 1.00 94.88 97 ALA A O 1
ATOM 742 N N . GLU A 1 98 ? -7.949 7.816 -1.713 1.00 93.50 98 GLU A N 1
ATOM 743 C CA . GLU A 1 98 ? -9.192 8.428 -1.227 1.00 93.50 98 GLU A CA 1
ATOM 744 C C . GLU A 1 98 ? -10.404 8.036 -2.071 1.00 93.50 98 GLU A C 1
ATOM 746 O O . GLU A 1 98 ? -11.426 7.630 -1.520 1.00 93.50 98 GLU A O 1
ATOM 751 N N . ARG A 1 99 ? -10.282 8.094 -3.401 1.00 93.12 99 ARG A N 1
ATOM 752 C CA . ARG A 1 99 ? -11.367 7.686 -4.297 1.00 93.12 99 ARG A CA 1
ATOM 753 C C . ARG A 1 99 ? -11.715 6.205 -4.138 1.00 93.12 99 ARG A C 1
ATOM 755 O O . ARG A 1 99 ? -12.878 5.875 -3.948 1.00 93.12 99 ARG A O 1
ATOM 762 N N . ILE A 1 100 ? -10.713 5.323 -4.129 1.00 93.94 100 ILE A N 1
ATOM 763 C CA . ILE A 1 100 ? -10.927 3.876 -3.966 1.00 93.94 100 ILE A CA 1
ATOM 764 C C . ILE A 1 100 ? -11.639 3.565 -2.645 1.00 93.94 100 ILE A C 1
ATOM 766 O O . ILE A 1 100 ? -12.585 2.781 -2.639 1.00 93.94 100 ILE A O 1
ATOM 770 N N . LEU A 1 101 ? -11.206 4.179 -1.541 1.00 93.62 101 LEU A N 1
ATOM 771 C CA . LEU A 1 101 ? -11.754 3.912 -0.209 1.00 93.62 101 LEU A CA 1
ATOM 772 C C . LEU A 1 101 ? -13.149 4.510 0.012 1.00 93.62 101 LEU A C 1
ATOM 774 O O . LEU A 1 101 ? -13.895 3.992 0.835 1.00 93.62 101 LEU A O 1
ATOM 778 N N . LYS A 1 102 ? -13.518 5.573 -0.710 1.00 90.62 102 LYS A N 1
ATOM 779 C CA . LYS A 1 102 ? -14.886 6.117 -0.684 1.00 90.62 102 LYS A CA 1
ATOM 780 C C . LYS A 1 102 ? -15.844 5.309 -1.556 1.00 90.62 102 LYS A C 1
ATOM 782 O O . LYS A 1 102 ? -16.973 5.053 -1.148 1.00 90.62 102 LYS A O 1
ATOM 787 N N . ASP A 1 103 ? -15.391 4.889 -2.736 1.00 87.62 103 ASP A N 1
ATOM 788 C CA . ASP A 1 103 ? -16.231 4.182 -3.709 1.00 87.62 103 ASP A CA 1
ATOM 789 C C . ASP A 1 103 ? -16.480 2.721 -3.304 1.00 87.62 103 ASP A C 1
ATOM 791 O O . ASP A 1 103 ? -17.490 2.109 -3.665 1.00 87.62 103 ASP A O 1
ATOM 795 N N . LYS A 1 104 ? -15.539 2.125 -2.567 1.00 77.56 104 LYS A N 1
ATOM 796 C CA . LYS A 1 104 ? -15.588 0.727 -2.145 1.00 77.56 104 LYS A CA 1
ATOM 797 C C . LYS A 1 104 ? -15.693 0.656 -0.624 1.00 77.56 104 LYS A C 1
ATOM 799 O O . LYS A 1 104 ? -14.867 1.205 0.089 1.00 77.56 104 LYS A O 1
ATOM 804 N N . LYS A 1 105 ? -16.691 -0.081 -0.126 1.00 87.38 105 LYS A N 1
ATOM 805 C CA . LYS A 1 105 ? -16.935 -0.310 1.310 1.00 87.38 105 LYS A CA 1
ATOM 806 C C . LYS A 1 105 ? -15.895 -1.263 1.923 1.00 87.38 105 LYS A C 1
ATOM 808 O O . LYS A 1 105 ? -16.226 -2.413 2.205 1.00 87.38 105 LYS A O 1
ATOM 813 N N . TYR A 1 106 ? -14.645 -0.821 2.038 1.00 95.69 106 TYR A N 1
ATOM 814 C CA . TYR A 1 106 ? -13.583 -1.536 2.750 1.00 95.69 106 TYR A CA 1
ATOM 815 C C . TYR A 1 106 ? -13.653 -1.248 4.247 1.00 95.69 106 TYR A C 1
ATOM 817 O O . TYR A 1 106 ? -13.888 -0.111 4.643 1.00 95.69 106 TYR A O 1
ATOM 825 N N . ASP A 1 107 ? -13.407 -2.267 5.065 1.00 95.12 107 ASP A N 1
ATOM 826 C CA . ASP A 1 107 ? -13.347 -2.158 6.527 1.00 95.12 107 ASP A CA 1
ATOM 827 C C . ASP A 1 107 ? -11.918 -2.348 7.070 1.00 95.12 107 ASP A C 1
ATOM 829 O O . ASP A 1 107 ? -11.698 -2.283 8.276 1.00 95.12 107 ASP A O 1
ATOM 833 N N . GLY A 1 108 ? -10.926 -2.522 6.188 1.00 97.81 108 GLY A N 1
ATOM 834 C CA . GLY A 1 108 ? -9.508 -2.516 6.542 1.00 97.81 108 GLY A CA 1
ATOM 835 C C . GLY A 1 108 ? -8.595 -2.216 5.353 1.00 97.81 108 GLY A C 1
ATOM 836 O O . GLY A 1 108 ? -8.889 -2.580 4.214 1.00 97.81 108 GLY A O 1
ATOM 837 N N . VAL A 1 109 ? -7.466 -1.544 5.593 1.00 98.25 109 VAL A N 1
ATOM 838 C CA . VAL A 1 109 ? -6.539 -1.143 4.516 1.00 98.25 109 VAL A CA 1
ATOM 839 C C . VAL A 1 109 ? -5.085 -1.369 4.901 1.00 98.25 109 VAL A C 1
ATOM 841 O O . VAL A 1 109 ? -4.654 -1.010 5.991 1.00 98.25 109 VAL A O 1
ATOM 844 N N . VAL A 1 110 ? -4.292 -1.887 3.969 1.00 98.69 110 VAL A N 1
ATOM 845 C CA . VAL A 1 110 ? -2.829 -1.858 4.054 1.00 98.69 110 VAL A CA 1
ATOM 846 C C . VAL A 1 110 ? -2.287 -0.928 2.981 1.00 98.69 110 VAL A C 1
ATOM 848 O O . VAL A 1 110 ? -2.578 -1.105 1.801 1.00 98.69 110 VAL A O 1
ATOM 851 N N . GLY A 1 111 ? -1.496 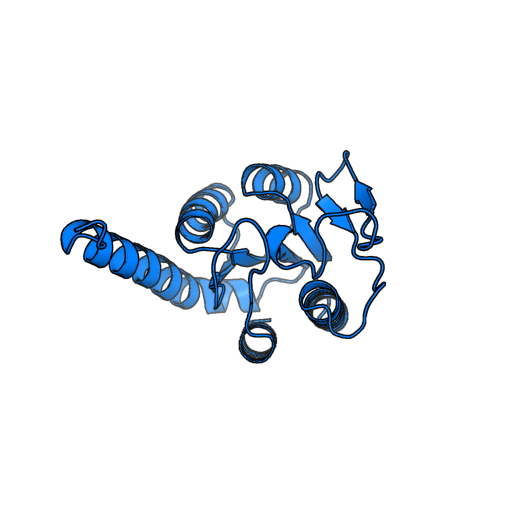0.062 3.385 1.00 98.31 111 GLY A N 1
ATOM 852 C CA . GLY A 1 111 ? -0.816 0.983 2.478 1.00 98.31 111 GLY A CA 1
ATOM 853 C C . GLY A 1 111 ? 0.686 0.741 2.478 1.00 98.31 111 GLY A C 1
ATOM 854 O O . GLY A 1 111 ? 1.297 0.668 3.541 1.00 98.31 111 GLY A O 1
ATOM 855 N N . VAL A 1 112 ? 1.297 0.640 1.298 1.00 98.44 112 VAL A N 1
ATOM 856 C CA . VAL A 1 112 ? 2.755 0.554 1.143 1.00 98.44 112 VAL A CA 1
ATOM 857 C C . VAL A 1 112 ? 3.253 1.823 0.450 1.00 98.44 112 VAL A C 1
ATOM 859 O O . VAL A 1 112 ? 2.948 2.035 -0.722 1.00 98.44 112 VAL A O 1
ATOM 862 N N . ALA A 1 113 ? 4.001 2.679 1.150 1.00 97.06 113 ALA A N 1
ATOM 863 C CA . ALA A 1 113 ? 4.455 3.961 0.599 1.00 97.06 113 ALA A CA 1
ATOM 864 C C . ALA A 1 113 ? 5.658 4.555 1.359 1.00 97.06 113 ALA A C 1
ATOM 866 O O . ALA A 1 113 ? 6.201 3.948 2.287 1.00 97.06 113 ALA A O 1
ATOM 867 N N . CYS A 1 114 ? 6.107 5.737 0.929 1.00 94.31 114 CYS A N 1
ATOM 868 C CA . CYS A 1 114 ? 7.061 6.563 1.668 1.00 94.31 114 CYS A CA 1
ATOM 869 C C . CYS A 1 114 ? 6.393 7.196 2.897 1.00 94.31 114 CYS A C 1
ATOM 871 O O . CYS A 1 114 ? 5.169 7.183 3.025 1.00 94.31 114 CYS A O 1
ATOM 873 N N . GLY A 1 115 ? 7.197 7.726 3.824 1.00 92.56 115 GLY A N 1
ATOM 874 C CA . GLY A 1 115 ? 6.683 8.188 5.118 1.00 92.56 115 GLY A CA 1
ATOM 875 C C . GLY A 1 115 ? 5.642 9.298 5.017 1.00 92.56 115 GLY A C 1
ATOM 876 O O . GLY A 1 115 ? 4.593 9.188 5.646 1.00 92.56 115 GLY A O 1
ATOM 877 N N . MET A 1 116 ? 5.877 10.282 4.149 1.00 90.50 116 MET A N 1
ATOM 878 C CA . MET A 1 116 ? 4.942 11.380 3.895 1.00 90.50 116 MET A CA 1
ATOM 879 C C . MET A 1 116 ? 3.565 10.864 3.437 1.00 90.50 116 MET A C 1
ATOM 881 O O . MET A 1 116 ? 2.542 11.174 4.045 1.00 90.50 116 MET A O 1
ATOM 885 N N . GLU A 1 117 ? 3.528 10.004 2.418 1.00 93.62 117 GLU A N 1
ATOM 886 C CA . GLU A 1 117 ? 2.303 9.379 1.907 1.00 93.62 117 GLU A CA 1
ATOM 887 C C . GLU A 1 117 ? 1.590 8.523 2.955 1.00 93.62 117 GLU A C 1
ATOM 889 O O . GLU A 1 117 ? 0.361 8.551 3.024 1.00 93.62 117 GLU A O 1
ATOM 894 N N . LEU A 1 118 ? 2.331 7.784 3.787 1.00 96.31 118 LEU A N 1
ATOM 895 C CA . LEU A 1 118 ? 1.732 7.008 4.874 1.00 96.31 118 LEU A CA 1
ATOM 896 C C . LEU A 1 118 ? 1.108 7.920 5.936 1.00 96.31 118 LEU A C 1
ATOM 898 O O . LEU A 1 118 ? -0.018 7.654 6.355 1.00 96.31 118 LEU A O 1
ATOM 902 N N . LYS A 1 119 ? 1.778 9.012 6.325 1.00 95.00 119 LYS A N 1
ATOM 903 C CA . LYS A 1 119 ? 1.245 10.000 7.276 1.00 95.00 119 LYS A CA 1
ATOM 904 C C . LYS A 1 119 ? -0.028 10.664 6.751 1.00 95.00 119 LYS A C 1
ATOM 906 O O . LYS A 1 119 ? -1.031 10.724 7.462 1.00 95.00 119 LYS A O 1
ATOM 911 N N . MET A 1 120 ? -0.044 11.078 5.484 1.00 94.81 120 MET A N 1
ATOM 912 C CA . MET A 1 120 ? -1.266 11.578 4.838 1.00 94.81 120 MET A CA 1
ATOM 913 C C . MET A 1 120 ? -2.369 10.510 4.805 1.00 94.81 120 MET A C 1
ATOM 915 O O . MET A 1 120 ? -3.532 10.799 5.098 1.00 94.81 120 MET A O 1
ATOM 919 N N . GLY A 1 121 ? -1.996 9.262 4.508 1.00 96.25 121 GLY A N 1
ATOM 920 C CA . GLY A 1 121 ? -2.891 8.108 4.526 1.00 96.25 121 GLY A CA 1
ATOM 921 C C . GLY A 1 121 ? -3.548 7.882 5.888 1.00 96.25 121 GLY A C 1
ATOM 922 O O . GLY A 1 121 ? -4.748 7.631 5.937 1.00 96.25 121 GLY A O 1
ATOM 923 N N . LEU A 1 122 ? -2.821 8.051 6.997 1.00 95.88 122 LEU A N 1
ATOM 924 C CA . LEU A 1 122 ? -3.407 7.981 8.340 1.00 95.88 122 LEU A CA 1
ATOM 925 C C . LEU A 1 122 ? -4.512 9.019 8.546 1.00 95.88 122 LEU A C 1
ATOM 927 O O . LEU A 1 122 ? -5.568 8.699 9.091 1.00 95.88 122 LEU A O 1
ATOM 931 N N . GLY A 1 123 ? -4.284 10.256 8.097 1.00 95.50 123 GLY A N 1
ATOM 932 C CA . GLY A 1 123 ? -5.280 11.323 8.179 1.00 95.50 123 GLY A CA 1
ATOM 933 C C . GLY A 1 123 ? -6.552 10.988 7.397 1.00 95.50 123 GLY A C 1
ATOM 934 O O . GLY A 1 123 ? -7.657 11.210 7.891 1.00 95.50 123 GLY A O 1
ATOM 935 N N . LEU A 1 124 ? -6.404 10.408 6.204 1.00 95.88 124 LEU A N 1
ATOM 936 C CA . LEU A 1 124 ? -7.524 9.922 5.397 1.00 95.88 124 LEU A CA 1
ATOM 937 C C . LEU A 1 124 ? -8.276 8.779 6.093 1.00 95.88 124 LEU A C 1
ATOM 939 O O . LEU A 1 124 ? -9.495 8.845 6.228 1.00 95.88 124 LEU A O 1
ATOM 943 N N . LEU A 1 125 ? -7.560 7.759 6.566 1.00 96.50 125 LEU A N 1
ATOM 944 C CA . LEU A 1 125 ? -8.151 6.601 7.240 1.00 96.50 125 LEU A CA 1
ATOM 945 C C . LEU A 1 125 ? -8.917 7.001 8.503 1.00 96.50 125 LEU A C 1
ATOM 947 O O . LEU A 1 125 ? -10.021 6.515 8.727 1.00 96.50 125 LEU A O 1
ATOM 951 N N . LYS A 1 126 ? -8.387 7.959 9.275 1.00 95.56 126 LYS A N 1
ATOM 952 C CA . LYS A 1 126 ? -9.078 8.534 10.435 1.00 95.56 126 LYS A CA 1
ATOM 953 C C . LYS A 1 126 ? -10.390 9.223 10.048 1.00 95.56 126 LYS A C 1
ATOM 955 O O . LYS A 1 126 ? -11.370 9.088 10.768 1.00 95.56 126 LYS A O 1
ATOM 960 N N . LYS A 1 127 ? -10.423 9.958 8.929 1.00 95.25 127 LYS A N 1
ATOM 961 C CA . LYS A 1 127 ? -11.647 10.622 8.436 1.00 95.25 127 LYS A CA 1
ATOM 962 C C . LYS A 1 127 ? -12.709 9.628 7.969 1.00 95.25 127 LYS A C 1
ATOM 964 O O . LYS A 1 127 ? -13.891 9.926 8.079 1.00 95.25 127 LYS A O 1
ATOM 969 N N . LEU A 1 128 ? -12.285 8.490 7.423 1.00 94.81 128 LEU A N 1
ATOM 970 C CA . LEU A 1 128 ? -13.178 7.440 6.930 1.00 94.81 128 LEU A CA 1
ATOM 971 C C . LEU A 1 128 ? -13.537 6.394 8.001 1.00 94.81 128 LEU A C 1
ATOM 973 O O . LEU A 1 128 ? -14.328 5.507 7.713 1.00 94.81 128 LEU A O 1
ATOM 977 N N . ASP A 1 129 ? -12.957 6.496 9.202 1.00 95.25 129 ASP A N 1
ATOM 978 C CA . ASP A 1 129 ? -13.043 5.501 10.283 1.00 95.25 129 ASP A CA 1
ATOM 979 C C . ASP A 1 129 ? -12.681 4.071 9.834 1.00 95.25 129 ASP A C 1
ATOM 981 O O . ASP A 1 129 ? -13.311 3.084 10.208 1.00 95.25 129 ASP A O 1
ATOM 985 N N . ILE A 1 130 ? -11.638 3.952 9.005 1.00 97.25 130 ILE A N 1
ATOM 986 C CA . ILE A 1 130 ? -11.145 2.662 8.511 1.00 97.25 130 ILE A CA 1
ATOM 987 C C . ILE A 1 130 ? -9.831 2.327 9.228 1.00 97.25 130 ILE A C 1
ATOM 989 O O . ILE A 1 130 ? -8.862 3.085 9.110 1.00 97.25 130 ILE A O 1
ATOM 993 N N . PRO A 1 131 ? -9.727 1.192 9.944 1.00 97.75 131 PRO A N 1
ATOM 994 C CA . PRO A 1 131 ? -8.460 0.766 10.516 1.00 97.75 131 PRO A CA 1
ATOM 995 C C . PRO A 1 131 ? -7.482 0.397 9.397 1.00 97.75 131 PRO A C 1
ATOM 997 O O . PRO A 1 131 ? -7.824 -0.297 8.435 1.00 97.75 131 PRO A O 1
ATOM 1000 N N . GLY A 1 132 ? -6.228 0.825 9.523 1.00 97.56 132 GLY A N 1
ATOM 1001 C CA . GLY A 1 132 ? -5.225 0.486 8.525 1.00 97.56 132 GLY A CA 1
ATOM 1002 C C . GLY A 1 132 ? -3.836 0.253 9.073 1.00 97.56 132 GLY A C 1
ATOM 1003 O O . GLY A 1 132 ? -3.553 0.505 10.244 1.00 97.56 132 GLY A O 1
ATOM 1004 N N . GLN A 1 133 ? -2.987 -0.293 8.208 1.00 98.62 133 GLN A N 1
ATOM 1005 C CA . GLN A 1 133 ? -1.595 -0.617 8.488 1.00 98.62 133 GLN A CA 1
ATOM 1006 C C . GLN A 1 133 ? -0.704 -0.017 7.395 1.00 98.62 133 GLN A C 1
ATOM 1008 O O . GLN A 1 133 ? -0.862 -0.309 6.210 1.00 98.62 133 GLN A O 1
ATOM 1013 N N . GLY A 1 134 ? 0.244 0.826 7.790 1.00 98.06 134 GLY A N 1
ATOM 1014 C CA . GLY A 1 134 ? 1.247 1.421 6.916 1.00 98.06 134 GLY A CA 1
ATOM 1015 C C . GLY A 1 134 ? 2.536 0.606 6.885 1.00 98.06 134 GLY A C 1
ATOM 1016 O O . GLY A 1 134 ? 3.098 0.267 7.926 1.00 98.06 134 GLY A O 1
ATOM 1017 N N . ILE A 1 135 ? 3.044 0.315 5.692 1.00 98.25 135 ILE A N 1
ATOM 1018 C CA . ILE A 1 135 ? 4.314 -0.378 5.485 1.00 98.25 135 ILE A CA 1
ATOM 1019 C C . ILE A 1 135 ? 5.253 0.542 4.721 1.00 98.25 135 ILE A C 1
ATOM 1021 O O . ILE A 1 135 ? 4.996 0.917 3.577 1.00 98.25 135 ILE A O 1
ATOM 1025 N N . PHE A 1 136 ? 6.377 0.867 5.349 1.00 97.19 136 PHE A N 1
ATOM 1026 C CA . PHE A 1 136 ? 7.401 1.683 4.720 1.00 97.19 136 PHE A CA 1
ATOM 1027 C C . PHE A 1 136 ? 8.083 0.951 3.570 1.00 97.19 136 PHE A C 1
ATOM 1029 O O . PHE A 1 136 ? 8.428 -0.234 3.657 1.00 97.19 136 PHE A O 1
ATOM 1036 N N . LEU A 1 137 ? 8.336 1.705 2.509 1.00 97.19 137 LEU A N 1
ATOM 1037 C CA . LEU A 1 137 ? 9.318 1.349 1.498 1.00 97.19 137 LEU A CA 1
ATOM 1038 C C . LEU A 1 137 ? 10.712 1.238 2.130 1.00 97.19 137 LEU A C 1
ATOM 1040 O O . LEU A 1 137 ? 11.073 2.007 3.018 1.00 97.19 137 LEU A O 1
ATOM 1044 N N . THR A 1 138 ? 11.516 0.292 1.649 1.00 95.88 138 THR A N 1
ATOM 1045 C CA . THR A 1 138 ? 12.930 0.174 2.043 1.00 95.88 138 THR A CA 1
ATOM 1046 C C . THR A 1 138 ? 13.828 1.118 1.254 1.00 95.88 138 THR A C 1
ATOM 1048 O O . THR A 1 138 ? 14.935 1.423 1.687 1.00 95.88 138 THR A O 1
ATOM 1051 N N . LYS A 1 139 ? 13.354 1.586 0.096 1.00 95.75 139 LYS A N 1
ATOM 1052 C CA . LYS A 1 139 ? 14.000 2.613 -0.718 1.00 95.75 139 LYS A CA 1
ATOM 1053 C C . LYS A 1 139 ? 12.928 3.467 -1.376 1.00 95.75 139 LYS A C 1
ATOM 1055 O O . LYS A 1 139 ? 12.148 2.933 -2.161 1.00 95.75 139 LYS A O 1
ATOM 1060 N N . ASN A 1 140 ? 12.921 4.764 -1.077 1.00 92.62 140 ASN A N 1
ATOM 1061 C CA . ASN A 1 140 ? 12.027 5.741 -1.700 1.00 92.62 140 ASN A CA 1
ATOM 1062 C C . ASN A 1 140 ? 12.550 6.157 -3.083 1.00 92.62 140 ASN A C 1
ATOM 1064 O O . ASN A 1 140 ? 13.756 6.142 -3.330 1.00 92.62 140 ASN A O 1
ATOM 1068 N N . GLY A 1 141 ? 11.642 6.555 -3.970 1.00 89.38 141 GLY A N 1
ATOM 1069 C CA . GLY A 1 141 ? 11.984 7.062 -5.294 1.00 89.38 141 GLY A CA 1
ATOM 1070 C C . GLY A 1 141 ? 10.752 7.281 -6.168 1.00 89.38 141 GLY A C 1
ATOM 1071 O O . GLY A 1 141 ? 9.684 6.718 -5.918 1.00 89.38 141 GLY A O 1
ATOM 1072 N N . CYS A 1 142 ? 10.917 8.078 -7.223 1.00 87.19 142 CYS A N 1
ATOM 1073 C CA . CYS A 1 142 ? 9.920 8.214 -8.293 1.00 87.19 142 CYS A CA 1
ATOM 1074 C C . CYS A 1 142 ? 9.962 7.019 -9.266 1.00 87.19 142 CYS A C 1
ATOM 1076 O O . CYS A 1 142 ? 9.025 6.770 -10.015 1.00 87.19 142 CYS A O 1
ATOM 1078 N N . SER A 1 143 ? 11.057 6.259 -9.238 1.00 89.62 143 SER A N 1
ATOM 1079 C CA . SER A 1 143 ? 11.229 4.943 -9.850 1.00 89.62 143 SER A CA 1
ATOM 1080 C C . SER A 1 143 ? 12.325 4.191 -9.087 1.00 89.62 143 SER A C 1
ATOM 1082 O O . SER A 1 143 ? 13.000 4.777 -8.237 1.00 89.62 143 SER A O 1
ATOM 1084 N N . ASN A 1 144 ? 12.528 2.902 -9.388 1.00 90.19 144 ASN A N 1
ATOM 1085 C CA . ASN A 1 144 ? 13.545 2.074 -8.722 1.00 90.19 144 ASN A CA 1
ATOM 1086 C C . ASN A 1 144 ? 13.383 2.044 -7.186 1.00 90.19 144 ASN A C 1
ATOM 1088 O O . ASN A 1 144 ? 14.354 2.085 -6.421 1.00 90.19 144 ASN A O 1
ATOM 1092 N N . THR A 1 145 ? 12.119 2.012 -6.773 1.00 94.44 145 THR A N 1
ATOM 1093 C CA . THR A 1 145 ? 11.646 1.975 -5.394 1.00 94.44 145 THR A CA 1
ATOM 1094 C C . THR A 1 145 ? 11.559 0.526 -4.924 1.00 94.44 145 THR A C 1
ATOM 1096 O O . THR A 1 145 ? 11.163 -0.355 -5.690 1.00 94.44 145 THR A O 1
ATOM 1099 N N . SER A 1 146 ? 11.884 0.275 -3.656 1.00 96.00 146 SER A N 1
ATOM 1100 C CA . SER A 1 146 ? 11.917 -1.081 -3.097 1.00 96.00 146 SER A CA 1
ATOM 1101 C C . SER A 1 146 ? 11.026 -1.219 -1.871 1.00 96.00 146 SER A C 1
ATOM 1103 O O . SER A 1 146 ? 10.915 -0.304 -1.057 1.00 96.00 146 SER A O 1
ATOM 1105 N N . LEU A 1 147 ? 10.427 -2.399 -1.718 1.00 97.25 147 LEU A N 1
ATOM 1106 C CA . LEU A 1 147 ? 9.623 -2.798 -0.564 1.00 97.25 147 LEU A CA 1
ATOM 1107 C C . LEU A 1 147 ? 10.079 -4.168 -0.051 1.00 97.25 147 LEU A C 1
ATOM 1109 O O . LEU A 1 147 ? 10.594 -4.988 -0.814 1.00 97.25 147 LEU A O 1
ATOM 1113 N N . ASN A 1 148 ? 9.872 -4.433 1.239 1.00 98.00 148 ASN A N 1
ATOM 1114 C CA . ASN A 1 148 ? 10.221 -5.711 1.854 1.00 98.00 148 ASN A CA 1
ATOM 1115 C C . ASN A 1 148 ? 9.021 -6.673 1.826 1.00 98.00 148 ASN A C 1
ATOM 1117 O O . ASN A 1 148 ? 8.061 -6.505 2.579 1.00 98.00 148 ASN A O 1
ATOM 1121 N N . LEU A 1 149 ? 9.097 -7.708 0.985 1.00 98.12 149 LEU A N 1
ATOM 1122 C CA . LEU A 1 149 ? 8.034 -8.710 0.838 1.00 98.12 149 LEU A CA 1
ATOM 1123 C C . LEU A 1 149 ? 7.828 -9.580 2.087 1.00 98.12 149 LEU A C 1
ATOM 1125 O O . LEU A 1 149 ? 6.701 -9.983 2.353 1.00 98.12 149 LEU A O 1
ATOM 1129 N N . GLN A 1 150 ? 8.877 -9.849 2.870 1.00 98.19 150 GLN A N 1
ATOM 1130 C CA . GLN A 1 150 ? 8.738 -10.591 4.129 1.00 98.19 150 GLN A CA 1
ATOM 1131 C C . GLN A 1 150 ? 7.969 -9.763 5.161 1.00 98.19 150 GLN A C 1
ATOM 1133 O O . GLN A 1 150 ? 7.100 -10.282 5.857 1.00 98.19 150 GLN A O 1
ATOM 1138 N N . ASN A 1 151 ? 8.255 -8.460 5.234 1.00 98.12 151 ASN A N 1
ATOM 1139 C CA . ASN A 1 151 ? 7.508 -7.558 6.104 1.00 98.12 151 ASN A CA 1
ATOM 1140 C C . ASN A 1 151 ? 6.046 -7.433 5.656 1.00 98.12 151 ASN A C 1
ATOM 1142 O O . ASN A 1 151 ? 5.148 -7.509 6.487 1.00 98.12 151 ASN A O 1
ATOM 1146 N N . LEU A 1 152 ? 5.807 -7.321 4.344 1.00 98.50 152 LEU A N 1
ATOM 1147 C CA . LEU A 1 152 ? 4.457 -7.343 3.780 1.00 98.50 152 LEU A CA 1
ATOM 1148 C C . LEU A 1 152 ? 3.699 -8.614 4.190 1.00 98.50 152 LEU A C 1
ATOM 1150 O O . LEU A 1 152 ? 2.591 -8.518 4.701 1.00 98.50 152 LEU A O 1
ATOM 1154 N N . ALA A 1 153 ? 4.312 -9.792 4.051 1.00 98.19 153 ALA A N 1
ATOM 1155 C CA . ALA A 1 153 ? 3.687 -11.066 4.413 1.00 98.19 153 ALA A CA 1
ATOM 1156 C C . ALA A 1 153 ? 3.336 -11.192 5.902 1.00 98.19 153 ALA A C 1
ATOM 1158 O O . ALA A 1 153 ? 2.374 -11.884 6.231 1.00 98.19 153 ALA A O 1
ATOM 1159 N N . ARG A 1 154 ? 4.109 -10.541 6.781 1.00 97.62 154 ARG A N 1
ATOM 1160 C CA . ARG A 1 154 ? 3.866 -10.512 8.229 1.00 97.62 154 ARG A CA 1
ATOM 1161 C C . ARG A 1 154 ? 2.691 -9.609 8.607 1.00 97.62 154 ARG A C 1
ATOM 1163 O O . ARG A 1 154 ? 1.987 -9.910 9.561 1.00 97.62 154 ARG A O 1
ATOM 1170 N N . VAL A 1 155 ? 2.528 -8.485 7.910 1.00 97.69 155 VAL A N 1
ATOM 1171 C CA . VAL A 1 155 ? 1.483 -7.495 8.219 1.00 97.69 155 VAL A CA 1
ATOM 1172 C C . VAL A 1 155 ? 0.123 -7.917 7.666 1.00 97.69 155 VAL A C 1
ATOM 1174 O O . VAL A 1 155 ? -0.879 -7.733 8.364 1.00 97.69 155 VAL A O 1
ATOM 1177 N N . LEU A 1 156 ? 0.099 -8.449 6.437 1.00 96.50 156 LEU A N 1
ATOM 1178 C CA . LEU A 1 156 ? -1.116 -8.941 5.776 1.00 96.50 156 LEU A CA 1
ATOM 1179 C C . LEU A 1 156 ? -1.730 -10.127 6.511 1.00 96.50 156 LEU A C 1
ATOM 1181 O O . LEU A 1 156 ? -2.976 -10.176 6.552 1.00 96.50 156 LEU A O 1
#

pLDDT: mean 94.73, std 5.42, range [53.22, 98.69]